Protein AF-A0A1G9SPX2-F1 (afdb_monomer_lite)

Structure (mmCIF, N/CA/C/O backbone):
data_AF-A0A1G9SPX2-F1
#
_entry.id   AF-A0A1G9SPX2-F1
#
loop_
_atom_site.group_PDB
_atom_site.id
_atom_site.type_symbol
_atom_site.label_atom_id
_atom_site.label_alt_id
_atom_site.label_comp_id
_atom_site.label_asym_id
_atom_site.label_entity_id
_atom_site.label_seq_id
_atom_site.pdbx_PDB_ins_code
_atom_site.Cartn_x
_atom_site.Cartn_y
_atom_site.Cartn_z
_atom_site.occupancy
_atom_site.B_iso_or_equiv
_atom_site.auth_seq_id
_atom_site.auth_comp_id
_atom_site.auth_asym_id
_atom_site.auth_atom_id
_atom_site.pdbx_PDB_model_num
ATOM 1 N N . MET A 1 1 ? -1.548 -7.521 10.759 1.00 73.44 1 MET A N 1
ATOM 2 C CA . MET A 1 1 ? -1.460 -6.330 11.628 1.00 73.44 1 MET A CA 1
ATOM 3 C C . MET A 1 1 ? -0.871 -5.129 10.919 1.00 73.44 1 MET A C 1
ATOM 5 O O . MET A 1 1 ? -1.599 -4.165 10.790 1.00 73.44 1 MET A O 1
ATOM 9 N N . PHE A 1 2 ? 0.376 -5.150 10.427 1.00 79.06 2 PHE A N 1
ATOM 10 C CA . PHE A 1 2 ? 0.943 -3.968 9.750 1.00 79.06 2 PHE A CA 1
ATOM 11 C C . PHE A 1 2 ? 0.106 -3.503 8.541 1.00 79.06 2 PHE A C 1
ATOM 13 O O . PHE A 1 2 ? -0.275 -2.341 8.470 1.00 79.06 2 PHE A O 1
ATOM 20 N N . LEU A 1 3 ? -0.283 -4.442 7.667 1.00 82.69 3 LEU A N 1
ATOM 21 C CA . LEU A 1 3 ? -1.194 -4.196 6.539 1.00 82.69 3 LEU A CA 1
ATOM 22 C C . LEU A 1 3 ? -2.536 -3.585 6.984 1.00 82.69 3 LEU A C 1
ATOM 24 O O . LEU A 1 3 ? -3.044 -2.669 6.348 1.00 82.69 3 LEU A O 1
ATOM 28 N N . ASP A 1 4 ? -3.080 -4.089 8.093 1.00 83.25 4 ASP A N 1
ATOM 29 C CA . ASP A 1 4 ? -4.358 -3.652 8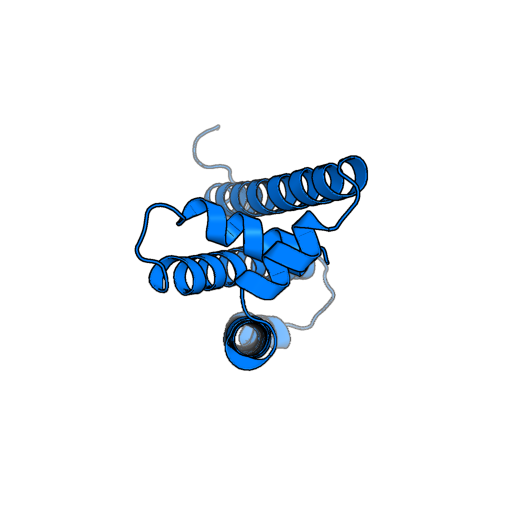.662 1.00 83.25 4 ASP A CA 1
ATOM 30 C C . ASP A 1 4 ? -4.246 -2.211 9.200 1.00 83.25 4 ASP A C 1
ATOM 32 O O . ASP A 1 4 ? -5.149 -1.402 9.024 1.00 83.25 4 ASP A O 1
ATOM 36 N N . CYS A 1 5 ? -3.097 -1.858 9.789 1.00 84.12 5 CYS A N 1
ATOM 37 C CA . CYS A 1 5 ? -2.800 -0.500 10.257 1.00 84.12 5 CYS A CA 1
ATOM 38 C C . CYS A 1 5 ? -2.634 0.477 9.092 1.00 84.12 5 CYS A C 1
ATOM 40 O O . CYS A 1 5 ? -3.138 1.595 9.152 1.00 84.12 5 CYS A O 1
ATOM 42 N N . MET A 1 6 ? -1.952 0.051 8.024 1.00 85.69 6 MET A N 1
ATOM 43 C CA . MET A 1 6 ? -1.848 0.838 6.798 1.00 85.69 6 MET A CA 1
ATOM 44 C C . MET A 1 6 ? -3.223 1.096 6.187 1.00 85.69 6 MET A C 1
ATOM 46 O O . MET A 1 6 ? -3.511 2.230 5.826 1.00 85.69 6 MET A O 1
ATOM 50 N N . TYR A 1 7 ? -4.091 0.082 6.133 1.00 85.50 7 TYR A N 1
ATOM 51 C CA . TYR A 1 7 ? -5.461 0.253 5.655 1.00 85.50 7 TYR A CA 1
ATOM 52 C C . TYR A 1 7 ? -6.248 1.265 6.501 1.00 85.50 7 TYR A C 1
ATOM 54 O O . TYR A 1 7 ? -6.895 2.142 5.932 1.00 85.50 7 TYR A O 1
ATOM 62 N N . ILE A 1 8 ? -6.142 1.207 7.837 1.00 85.75 8 ILE A N 1
ATOM 63 C CA . ILE A 1 8 ? -6.781 2.182 8.738 1.00 85.75 8 ILE A CA 1
ATOM 64 C C . ILE A 1 8 ? -6.269 3.599 8.470 1.00 85.75 8 ILE A C 1
ATOM 66 O O . ILE A 1 8 ? -7.078 4.503 8.299 1.00 85.75 8 ILE A O 1
ATOM 70 N N . ILE A 1 9 ? -4.951 3.795 8.370 1.00 85.81 9 ILE A N 1
ATOM 71 C CA . ILE A 1 9 ? -4.372 5.119 8.093 1.00 85.81 9 ILE A CA 1
ATOM 72 C C . ILE A 1 9 ? -4.818 5.633 6.723 1.00 85.81 9 ILE A C 1
ATOM 74 O O . ILE A 1 9 ? -5.226 6.787 6.602 1.00 85.81 9 ILE A O 1
ATOM 78 N N . CYS A 1 10 ? -4.806 4.778 5.697 1.00 84.31 10 CYS A N 1
ATOM 79 C CA . CYS A 1 10 ? -5.305 5.131 4.372 1.00 84.31 10 CYS A CA 1
ATOM 80 C C . CYS A 1 10 ? -6.793 5.513 4.401 1.00 84.31 10 CYS A C 1
ATOM 82 O O . CYS A 1 10 ? -7.190 6.437 3.700 1.00 84.31 10 CYS A O 1
ATOM 84 N N . CYS A 1 11 ? -7.612 4.846 5.215 1.00 85.06 11 CYS A N 1
ATOM 85 C CA . CYS A 1 11 ? -9.019 5.200 5.412 1.00 85.06 11 CYS A CA 1
ATOM 86 C C . CYS A 1 11 ? -9.189 6.521 6.181 1.00 85.06 11 CYS A C 1
ATOM 88 O O . CYS A 1 11 ? -10.045 7.328 5.815 1.00 85.06 11 CYS A O 1
ATOM 90 N N . ASP A 1 12 ? -8.358 6.777 7.197 1.00 83.38 12 ASP A N 1
ATOM 91 C CA . ASP A 1 12 ? -8.398 8.000 8.009 1.00 83.38 12 ASP A CA 1
ATOM 92 C C . ASP A 1 12 ? -8.161 9.265 7.160 1.00 83.38 12 ASP A C 1
ATOM 94 O O . ASP A 1 12 ? -8.803 10.290 7.400 1.00 83.38 12 ASP A O 1
ATOM 98 N N . PHE A 1 13 ? -7.344 9.189 6.098 1.00 78.25 13 PHE A N 1
ATOM 99 C CA . PHE A 1 13 ? -7.178 10.282 5.123 1.00 78.25 13 PHE A CA 1
ATOM 100 C C . PHE A 1 13 ? -8.490 10.712 4.447 1.00 78.25 13 PHE A C 1
ATOM 102 O O . PHE A 1 13 ? -8.656 11.884 4.104 1.00 78.25 13 PHE A O 1
ATOM 109 N N . TYR A 1 14 ? -9.430 9.784 4.260 1.00 78.69 14 TYR A N 1
ATOM 110 C CA . TYR A 1 14 ? -10.700 10.026 3.570 1.00 78.69 14 TYR A CA 1
ATOM 111 C C . TYR A 1 14 ? -11.901 10.068 4.517 1.00 78.69 14 TYR A C 1
ATOM 113 O O . TYR A 1 14 ? -13.034 10.177 4.053 1.00 78.69 14 TYR A O 1
ATOM 121 N N . ARG A 1 15 ? -11.678 10.047 5.835 1.00 70.06 15 ARG A N 1
ATOM 122 C CA . ARG A 1 15 ? -12.721 9.935 6.870 1.00 70.06 15 ARG A CA 1
ATOM 123 C C . ARG A 1 15 ? -13.760 11.062 6.880 1.00 70.06 15 ARG A C 1
ATOM 125 O O . ARG A 1 15 ? -14.817 10.909 7.477 1.00 70.06 15 ARG A O 1
ATOM 132 N N . LYS A 1 16 ? -13.482 12.188 6.213 1.00 69.25 16 LYS A N 1
ATOM 133 C CA . LYS A 1 16 ? -14.443 13.292 6.022 1.00 69.25 16 LYS A CA 1
ATOM 134 C C . LYS A 1 16 ? -15.449 13.051 4.880 1.00 69.25 16 LYS A C 1
ATOM 136 O O . LYS A 1 16 ? -16.306 13.899 4.661 1.00 69.25 16 LYS A O 1
ATOM 141 N N . ARG A 1 17 ? -15.324 11.953 4.125 1.00 61.44 17 ARG A N 1
ATOM 142 C CA . ARG A 1 17 ? -16.237 11.559 3.036 1.00 61.44 17 ARG A CA 1
ATOM 143 C C . ARG A 1 17 ? -17.289 10.565 3.539 1.00 61.44 17 ARG A C 1
ATOM 145 O O . ARG A 1 17 ? -17.160 10.029 4.634 1.00 61.44 17 ARG A O 1
ATOM 152 N N . GLU A 1 18 ? -18.319 10.327 2.729 1.00 68.12 18 GLU A N 1
ATOM 153 C CA . GLU A 1 18 ? -19.407 9.380 3.016 1.00 68.12 18 GLU A CA 1
ATOM 154 C C . GLU A 1 18 ? -18.912 8.003 3.521 1.00 68.12 18 GLU A C 1
ATOM 156 O O . GLU A 1 18 ? -17.849 7.534 3.090 1.00 68.12 18 GLU A O 1
ATOM 161 N N . PRO A 1 19 ? -19.684 7.340 4.409 1.00 63.56 19 PRO A N 1
ATOM 162 C CA . PRO A 1 19 ? -19.257 6.171 5.190 1.00 63.56 19 PRO A CA 1
ATOM 163 C C . PRO A 1 19 ? -18.808 4.950 4.370 1.00 63.56 19 PRO A C 1
ATOM 165 O O . PRO A 1 19 ? -18.037 4.132 4.868 1.00 63.56 19 PRO A O 1
ATOM 168 N N . ASP A 1 20 ? -19.221 4.827 3.111 1.00 66.00 20 ASP A N 1
ATOM 169 C CA . ASP A 1 20 ? -18.779 3.725 2.246 1.00 66.00 20 ASP A CA 1
ATOM 170 C C . ASP A 1 20 ? -17.682 4.152 1.262 1.00 66.00 20 ASP A C 1
ATOM 172 O O . ASP A 1 20 ? -16.784 3.372 0.927 1.00 66.00 20 ASP A O 1
ATOM 176 N N . MET A 1 21 ? -17.669 5.429 0.867 1.00 73.38 21 MET A N 1
ATOM 177 C CA . MET A 1 21 ? -16.667 5.962 -0.055 1.00 73.38 21 MET A CA 1
ATOM 178 C C . MET A 1 21 ? -15.267 6.018 0.559 1.00 73.38 21 MET A C 1
ATOM 180 O O . MET A 1 21 ? -14.278 5.849 -0.163 1.00 73.38 21 MET A O 1
ATOM 184 N N . PHE A 1 22 ? -15.142 6.225 1.875 1.00 81.06 22 PHE A N 1
ATOM 185 C CA . PHE A 1 22 ? -13.822 6.282 2.511 1.00 81.06 22 PHE A CA 1
ATOM 186 C C . PHE A 1 22 ? -13.124 4.911 2.528 1.00 81.06 22 PHE A C 1
ATOM 188 O O . PHE A 1 22 ? -11.913 4.854 2.321 1.00 81.06 22 PHE A O 1
ATOM 195 N N . LYS A 1 23 ? -13.870 3.806 2.697 1.00 82.31 23 LYS A N 1
ATOM 196 C CA . LYS A 1 23 ? -13.325 2.433 2.733 1.00 82.31 23 LYS A CA 1
ATOM 197 C C . LYS A 1 23 ? -12.728 2.034 1.385 1.00 82.31 23 LYS A C 1
ATOM 199 O O . LYS A 1 23 ? -11.649 1.441 1.331 1.00 82.31 23 LYS A O 1
ATOM 204 N N . ILE A 1 24 ? -13.423 2.392 0.303 1.00 83.12 24 ILE A N 1
ATOM 205 C CA . ILE A 1 24 ? -12.974 2.169 -1.077 1.00 83.12 24 ILE A CA 1
ATOM 206 C C . ILE A 1 24 ? -11.773 3.069 -1.381 1.00 83.12 24 ILE A C 1
ATOM 208 O O . ILE A 1 24 ? -10.755 2.591 -1.874 1.00 83.12 24 ILE A O 1
ATOM 212 N N . SER A 1 25 ? -11.848 4.355 -1.023 1.00 83.62 25 SER A N 1
ATOM 213 C CA . SER A 1 25 ? -10.752 5.310 -1.247 1.00 83.62 25 SER A CA 1
ATOM 214 C C . SER A 1 25 ? -9.476 4.908 -0.495 1.00 83.62 25 SER A C 1
ATOM 216 O O . SER A 1 25 ? -8.384 4.959 -1.057 1.00 83.62 25 SER A O 1
ATOM 218 N N . GLY A 1 26 ? -9.606 4.433 0.748 1.00 84.44 26 GLY A N 1
ATOM 219 C CA . GLY A 1 26 ? -8.492 3.913 1.538 1.00 84.44 26 GLY A CA 1
ATOM 220 C C . GLY A 1 26 ? -7.885 2.640 0.943 1.00 84.44 26 GLY A C 1
ATOM 221 O O . GLY A 1 26 ? -6.663 2.497 0.923 1.00 84.44 26 GLY A O 1
ATOM 222 N N . LEU A 1 27 ? -8.710 1.744 0.389 1.00 87.12 27 LEU A N 1
ATOM 223 C CA . LEU A 1 27 ? -8.231 0.553 -0.320 1.00 87.12 27 LEU A CA 1
ATOM 224 C C . LEU A 1 27 ? -7.446 0.930 -1.583 1.00 87.12 27 LEU A C 1
ATOM 226 O O . LEU A 1 27 ? -6.371 0.385 -1.819 1.00 87.12 27 LEU A O 1
ATOM 230 N N . ILE A 1 28 ? -7.956 1.879 -2.371 1.00 86.38 28 ILE A N 1
ATOM 231 C CA . ILE A 1 28 ? -7.276 2.376 -3.572 1.00 86.38 28 ILE A CA 1
ATOM 232 C C . ILE A 1 28 ? -5.918 2.970 -3.195 1.00 86.38 28 ILE A C 1
ATOM 234 O O . ILE A 1 28 ? -4.908 2.605 -3.793 1.00 86.38 28 ILE A O 1
ATOM 238 N N . LEU A 1 29 ? -5.870 3.828 -2.172 1.00 87.38 29 LEU A N 1
ATOM 239 C CA . LEU A 1 29 ? -4.617 4.421 -1.707 1.00 87.38 29 LEU A CA 1
ATOM 240 C C . LEU A 1 29 ? -3.618 3.349 -1.250 1.00 87.38 29 LEU A C 1
ATOM 242 O O . LEU A 1 29 ? -2.439 3.426 -1.589 1.00 87.38 29 LEU A O 1
ATOM 246 N N . LEU A 1 30 ? -4.086 2.317 -0.544 1.00 89.38 30 LEU A N 1
ATOM 247 C CA . LEU A 1 30 ? -3.255 1.193 -0.124 1.00 89.38 30 LEU A CA 1
ATOM 248 C C . LEU A 1 30 ? -2.651 0.449 -1.325 1.00 89.38 30 LEU A C 1
ATOM 250 O O . LEU A 1 30 ? -1.448 0.189 -1.347 1.00 89.38 30 LEU A O 1
ATOM 254 N N . ILE A 1 31 ? -3.470 0.136 -2.334 1.00 88.81 31 ILE A N 1
ATOM 255 C CA . ILE A 1 31 ? -3.028 -0.532 -3.566 1.00 88.81 31 ILE A CA 1
ATOM 256 C C . ILE A 1 31 ? -1.989 0.328 -4.298 1.00 88.81 31 ILE A C 1
ATOM 258 O O . ILE A 1 31 ? -0.961 -0.190 -4.733 1.00 88.81 31 ILE A O 1
ATOM 262 N N . VAL A 1 32 ? -2.223 1.640 -4.399 1.00 85.94 32 VAL A N 1
ATOM 263 C CA . VAL A 1 32 ? -1.286 2.582 -5.028 1.00 85.94 32 VAL A CA 1
ATOM 264 C C . VAL A 1 32 ? 0.050 2.598 -4.287 1.00 85.94 32 VAL A C 1
ATOM 266 O O . VAL A 1 32 ? 1.093 2.472 -4.921 1.00 85.94 32 VAL A O 1
ATOM 269 N N . VAL A 1 33 ? 0.043 2.675 -2.953 1.00 87.31 33 VAL A N 1
ATOM 270 C CA . VAL A 1 33 ? 1.272 2.639 -2.143 1.00 87.31 33 VAL A CA 1
ATOM 271 C C . VAL A 1 33 ? 2.050 1.342 -2.381 1.00 87.31 33 VAL A C 1
ATOM 273 O O . VAL A 1 33 ? 3.261 1.388 -2.606 1.00 87.31 33 VAL A O 1
ATOM 276 N N . PHE A 1 34 ? 1.380 0.186 -2.401 1.00 86.69 34 PHE A N 1
ATOM 277 C CA . PHE A 1 34 ? 2.034 -1.086 -2.729 1.00 86.69 34 PHE A CA 1
ATOM 278 C C . PHE A 1 34 ? 2.637 -1.083 -4.130 1.00 86.69 34 PHE A C 1
ATOM 280 O O . PHE A 1 34 ? 3.746 -1.581 -4.325 1.00 86.69 34 PHE A O 1
ATOM 287 N N . MET A 1 35 ? 1.940 -0.482 -5.090 1.00 83.50 35 MET A N 1
ATOM 288 C CA . MET A 1 35 ? 2.421 -0.396 -6.459 1.00 83.50 35 MET A CA 1
ATOM 289 C C . MET A 1 35 ? 3.662 0.456 -6.626 1.00 83.50 35 MET A C 1
ATOM 291 O O . MET A 1 35 ? 4.588 0.041 -7.320 1.00 83.50 35 MET A O 1
ATOM 295 N N . LEU A 1 36 ? 3.713 1.607 -5.959 1.00 82.19 36 LEU A N 1
ATOM 296 C CA . LEU A 1 36 ? 4.895 2.463 -5.971 1.00 82.19 36 LEU A CA 1
ATOM 297 C C . LEU A 1 36 ? 6.126 1.701 -5.463 1.00 82.19 36 LEU A C 1
ATOM 299 O O . LEU A 1 36 ? 7.183 1.735 -6.091 1.00 82.19 36 LEU A O 1
ATOM 303 N N . ASN A 1 37 ? 5.966 0.930 -4.385 1.00 84.00 37 ASN A N 1
ATOM 304 C CA . ASN A 1 37 ? 7.045 0.097 -3.856 1.00 84.00 37 ASN A CA 1
ATOM 305 C C . ASN A 1 37 ? 7.417 -1.049 -4.800 1.00 84.00 37 ASN A C 1
ATOM 307 O O . ASN A 1 37 ? 8.599 -1.314 -5.001 1.00 84.00 37 ASN A O 1
ATOM 311 N N . PHE A 1 38 ? 6.436 -1.725 -5.400 1.00 81.81 38 PHE A N 1
ATOM 312 C CA . PHE A 1 38 ? 6.699 -2.809 -6.345 1.00 81.81 38 PHE A CA 1
ATOM 313 C C . PHE A 1 38 ? 7.475 -2.311 -7.572 1.00 81.81 38 PHE A C 1
ATOM 315 O O . PHE A 1 38 ? 8.466 -2.922 -7.976 1.00 81.81 38 PHE A O 1
ATOM 322 N N . MET A 1 39 ? 7.076 -1.163 -8.128 1.00 75.62 39 MET A N 1
ATOM 323 C CA . MET A 1 39 ? 7.782 -0.517 -9.235 1.00 75.62 39 MET A CA 1
ATOM 324 C C . MET A 1 39 ? 9.222 -0.153 -8.855 1.00 75.62 39 MET A C 1
ATOM 326 O O . MET A 1 39 ? 10.134 -0.418 -9.645 1.00 75.62 39 MET A O 1
ATOM 330 N N . LEU A 1 40 ? 9.430 0.382 -7.646 1.00 76.94 40 LEU A N 1
ATOM 331 C CA . LEU A 1 40 ? 10.750 0.718 -7.110 1.00 76.94 40 LEU A CA 1
ATOM 332 C C . LEU A 1 40 ? 11.644 -0.523 -6.962 1.00 76.94 40 LEU A C 1
ATOM 334 O O . LEU A 1 40 ? 12.781 -0.519 -7.429 1.00 76.94 40 LEU A O 1
ATOM 338 N N . VAL A 1 41 ? 11.130 -1.607 -6.374 1.00 77.00 41 VAL A N 1
ATOM 339 C CA . VAL A 1 41 ? 11.863 -2.877 -6.215 1.00 77.00 41 VAL A CA 1
ATOM 340 C C . VAL A 1 41 ? 12.219 -3.471 -7.574 1.00 77.00 41 VAL A C 1
ATOM 342 O O . VAL A 1 41 ? 13.361 -3.858 -7.801 1.00 77.00 41 VAL A O 1
ATOM 345 N N . SER A 1 42 ? 11.264 -3.490 -8.503 1.00 71.69 42 SER A N 1
ATOM 346 C CA . SER A 1 42 ? 11.487 -3.977 -9.863 1.00 71.69 42 SER A CA 1
ATOM 347 C C . SER A 1 42 ? 12.549 -3.149 -10.607 1.00 71.69 42 SER A C 1
ATOM 349 O O . SER A 1 42 ? 13.300 -3.686 -11.418 1.00 71.69 42 SER A O 1
ATOM 351 N N . PHE A 1 43 ? 12.663 -1.852 -10.306 1.00 68.62 43 PHE A N 1
ATOM 352 C CA . PHE A 1 43 ? 13.703 -0.986 -10.862 1.00 68.62 43 PHE A CA 1
ATOM 353 C C . PHE A 1 43 ? 15.077 -1.256 -10.240 1.00 68.62 43 PHE A C 1
ATOM 355 O O . PHE A 1 43 ? 16.041 -1.466 -10.972 1.00 68.62 43 PHE A O 1
ATOM 362 N N . LEU A 1 44 ? 15.175 -1.314 -8.909 1.00 71.19 44 LEU A N 1
ATOM 363 C CA . LEU A 1 44 ? 16.431 -1.636 -8.220 1.00 71.19 44 LEU A CA 1
ATOM 364 C C . LEU A 1 44 ? 16.959 -3.018 -8.626 1.00 71.19 44 LEU A C 1
ATOM 366 O O . LEU A 1 44 ? 18.153 -3.171 -8.875 1.00 71.19 44 LEU A O 1
ATOM 370 N N . GLY A 1 45 ? 16.062 -3.996 -8.777 1.00 65.94 45 GLY A N 1
ATOM 371 C CA . GLY A 1 45 ? 16.399 -5.331 -9.268 1.00 65.94 45 GLY A CA 1
ATOM 372 C C . GLY A 1 45 ? 16.992 -5.320 -10.677 1.00 65.94 45 GLY A C 1
ATOM 373 O O . GLY A 1 45 ? 17.878 -6.115 -10.958 1.00 65.94 45 GLY A O 1
ATOM 374 N N . SER A 1 46 ? 16.593 -4.374 -11.535 1.00 61.91 46 SER A N 1
ATOM 375 C CA . SER A 1 46 ? 17.169 -4.246 -12.879 1.00 61.91 46 SER A CA 1
ATOM 376 C C . SER A 1 46 ? 18.585 -3.664 -12.932 1.00 61.91 46 SER A C 1
ATOM 378 O O . SER A 1 46 ? 19.266 -3.816 -13.943 1.00 61.91 46 SER A O 1
ATOM 380 N N . GLY A 1 47 ? 19.041 -3.009 -11.858 1.00 58.41 47 GLY A N 1
ATOM 381 C CA . GLY A 1 47 ? 20.431 -2.561 -11.725 1.00 58.41 47 GLY A CA 1
ATOM 382 C C . GLY A 1 47 ? 21.396 -3.704 -11.393 1.00 58.41 47 GLY A C 1
ATOM 383 O O . GLY A 1 47 ? 22.589 -3.619 -11.684 1.00 58.41 47 GLY A O 1
ATOM 384 N N . PHE A 1 48 ? 20.885 -4.800 -10.832 1.00 58.06 48 PHE A N 1
ATOM 385 C CA . PHE A 1 48 ? 21.634 -6.038 -10.687 1.00 58.06 48 PHE A CA 1
ATOM 386 C C . PHE A 1 48 ? 21.547 -6.798 -12.015 1.00 58.06 48 PHE A C 1
ATOM 388 O O . PHE A 1 48 ? 20.455 -7.043 -12.515 1.00 58.06 48 PHE A O 1
ATOM 395 N N . LYS A 1 49 ? 22.694 -7.164 -12.607 1.00 55.09 49 LYS A N 1
ATOM 396 C CA . LYS A 1 49 ? 22.824 -7.940 -13.863 1.00 55.09 49 LYS A CA 1
ATOM 397 C C . LYS A 1 49 ? 22.286 -9.383 -13.738 1.00 55.09 49 LYS A C 1
ATOM 399 O O . LYS A 1 49 ? 22.993 -10.333 -14.049 1.00 55.09 49 LYS A O 1
ATOM 404 N N . TRP A 1 50 ? 21.095 -9.568 -13.185 1.00 53.75 50 TRP A N 1
ATOM 405 C CA . TRP A 1 50 ? 20.583 -10.862 -12.740 1.00 53.75 5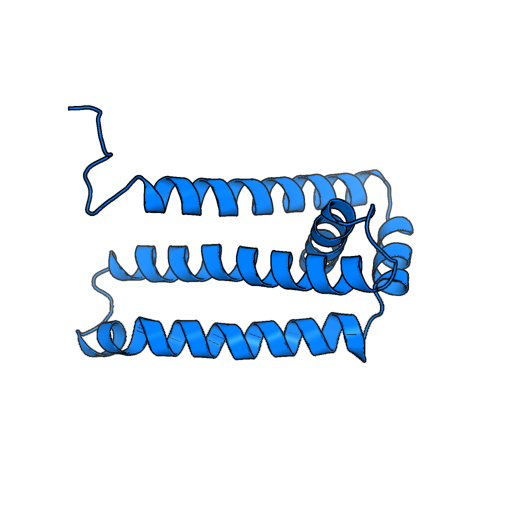0 TRP A CA 1
ATOM 406 C C . TRP A 1 50 ? 19.585 -11.510 -13.689 1.00 53.75 50 TRP A C 1
ATOM 408 O O . TRP A 1 50 ? 19.131 -12.611 -13.405 1.00 53.75 50 TRP A O 1
ATOM 418 N N . THR A 1 51 ? 19.256 -10.896 -14.820 1.00 51.28 51 THR A N 1
ATOM 419 C CA . THR A 1 51 ? 18.251 -11.477 -15.710 1.00 51.28 51 THR A CA 1
ATOM 420 C C . THR A 1 51 ? 18.516 -11.107 -17.154 1.00 51.28 51 THR A C 1
ATOM 422 O O . THR A 1 51 ? 18.601 -9.923 -17.485 1.00 51.28 51 THR A O 1
ATOM 425 N N . ASP A 1 52 ? 18.621 -12.143 -17.984 1.00 55.19 52 ASP A N 1
ATOM 426 C CA . ASP A 1 52 ? 18.602 -12.079 -19.439 1.00 55.19 52 ASP A CA 1
ATOM 427 C C . ASP A 1 52 ? 17.472 -11.167 -19.948 1.00 55.19 52 ASP A C 1
ATOM 429 O O . ASP A 1 52 ? 16.429 -11.006 -19.304 1.00 55.19 52 ASP A O 1
ATOM 433 N N . ASN A 1 53 ? 17.702 -10.559 -21.115 1.00 57.16 53 ASN A N 1
ATOM 434 C CA . ASN A 1 53 ? 16.875 -9.516 -21.743 1.00 57.16 53 ASN A CA 1
ATOM 435 C C . ASN A 1 53 ? 15.358 -9.807 -21.794 1.00 57.16 53 ASN A C 1
ATOM 437 O O . ASN A 1 53 ? 14.565 -8.868 -21.891 1.00 57.16 53 ASN A O 1
ATOM 441 N N . ASP A 1 54 ? 14.940 -11.068 -21.698 1.00 56.75 54 ASP A N 1
ATOM 442 C CA . ASP A 1 54 ? 13.544 -11.485 -21.836 1.00 56.75 54 ASP A CA 1
ATOM 443 C C . ASP A 1 54 ? 12.658 -11.022 -20.667 1.00 56.75 54 ASP A C 1
ATOM 445 O O . ASP A 1 54 ? 11.544 -10.547 -20.881 1.00 56.75 54 ASP A O 1
ATOM 449 N N . ILE A 1 55 ? 13.145 -11.051 -19.419 1.00 59.72 55 ILE A N 1
ATOM 450 C CA . ILE A 1 55 ? 12.332 -10.661 -18.243 1.00 59.72 55 ILE A CA 1
ATOM 451 C C . ILE A 1 55 ? 12.030 -9.155 -18.242 1.00 59.72 55 ILE A C 1
ATOM 453 O O . ILE A 1 55 ? 10.988 -8.714 -17.745 1.00 59.72 55 ILE A O 1
ATOM 457 N N . TYR A 1 56 ? 12.902 -8.355 -18.858 1.00 62.41 56 TYR A N 1
ATOM 458 C CA . TYR A 1 56 ? 12.716 -6.911 -18.966 1.00 62.41 56 TYR A CA 1
ATOM 459 C C . TYR A 1 56 ? 11.536 -6.549 -19.876 1.00 62.41 56 TYR A C 1
ATOM 461 O O . TYR A 1 56 ? 10.789 -5.617 -19.570 1.00 62.41 56 TYR A O 1
ATOM 469 N N . GLN A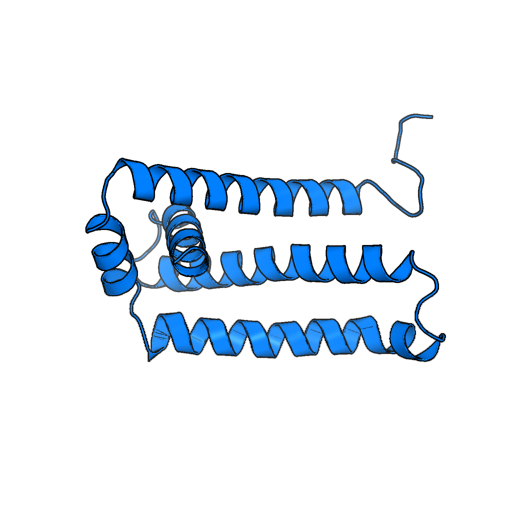 1 57 ? 11.325 -7.314 -20.953 1.00 64.50 57 GLN A N 1
ATOM 470 C CA . GLN A 1 57 ? 10.218 -7.095 -21.889 1.00 64.50 57 GLN A CA 1
ATOM 471 C C . GLN A 1 57 ? 8.854 -7.363 -21.238 1.00 64.50 57 GLN A C 1
ATOM 473 O O . GLN A 1 57 ? 7.889 -6.645 -21.496 1.00 64.50 57 GLN A O 1
ATOM 478 N N . TYR A 1 58 ? 8.776 -8.329 -20.318 1.00 69.50 58 TYR A N 1
ATOM 479 C CA . TYR A 1 58 ?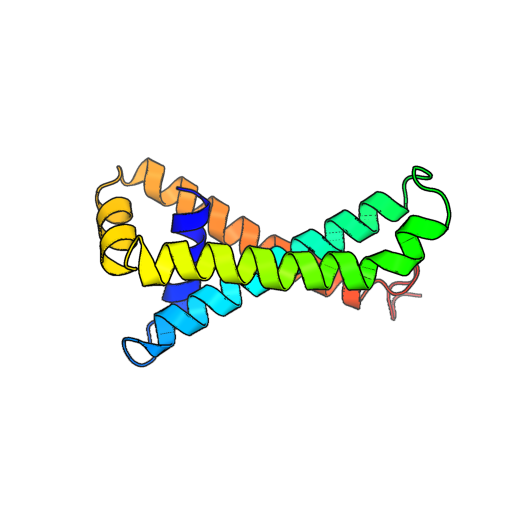 7.530 -8.674 -19.624 1.00 69.50 58 TYR A CA 1
ATOM 480 C C . TYR A 1 58 ? 7.273 -7.869 -18.344 1.00 69.50 58 TYR A C 1
ATOM 482 O O . TYR A 1 58 ? 6.217 -8.019 -17.729 1.00 69.50 58 TYR A O 1
ATOM 490 N N . ARG A 1 59 ? 8.181 -6.975 -17.934 1.00 69.56 59 ARG A N 1
ATOM 491 C CA . ARG A 1 59 ? 8.100 -6.237 -16.660 1.00 69.56 59 ARG A CA 1
ATOM 492 C C . ARG A 1 59 ? 6.792 -5.462 -16.477 1.00 69.56 59 ARG A C 1
ATOM 494 O O . ARG A 1 59 ? 6.217 -5.468 -15.386 1.00 69.56 59 ARG A O 1
ATOM 501 N N . ALA A 1 60 ? 6.306 -4.814 -17.535 1.00 69.00 60 ALA A N 1
ATOM 502 C CA . ALA A 1 60 ? 5.031 -4.100 -17.502 1.00 69.00 60 ALA A CA 1
ATOM 503 C C . ALA A 1 60 ? 3.854 -5.068 -17.286 1.00 69.00 60 ALA A C 1
ATOM 505 O O . ALA A 1 60 ? 3.009 -4.826 -16.427 1.00 69.00 60 ALA A O 1
ATOM 506 N N . HIS A 1 61 ? 3.844 -6.205 -17.988 1.00 77.00 61 HIS A N 1
ATOM 507 C CA . HIS A 1 61 ? 2.810 -7.232 -17.849 1.00 77.00 61 HIS A CA 1
ATOM 508 C C . HIS A 1 61 ? 2.821 -7.891 -16.467 1.00 77.00 61 HIS A C 1
ATOM 510 O O . HIS A 1 61 ? 1.761 -8.063 -15.869 1.00 77.00 61 HIS A O 1
ATOM 516 N N . ILE A 1 62 ? 4.005 -8.184 -15.922 1.00 78.31 62 ILE A N 1
ATOM 517 C CA . ILE A 1 62 ? 4.169 -8.695 -14.554 1.00 78.31 62 ILE A CA 1
ATOM 518 C C . ILE A 1 62 ? 3.633 -7.672 -13.545 1.00 78.31 62 ILE A C 1
ATOM 520 O O . ILE A 1 62 ? 2.882 -8.035 -12.644 1.00 78.31 62 ILE A O 1
ATOM 524 N N . SER A 1 63 ? 3.944 -6.385 -13.724 1.00 76.06 63 SER A N 1
ATOM 525 C CA . SER A 1 63 ? 3.472 -5.321 -12.825 1.00 76.06 63 SER A CA 1
ATOM 526 C C . SER A 1 63 ? 1.949 -5.169 -12.852 1.00 76.06 63 SER A C 1
ATOM 528 O O . SER A 1 63 ? 1.321 -5.067 -11.799 1.00 76.06 63 SER A O 1
ATOM 530 N N . VAL A 1 64 ? 1.337 -5.217 -14.040 1.00 79.56 64 VAL A N 1
ATOM 531 C 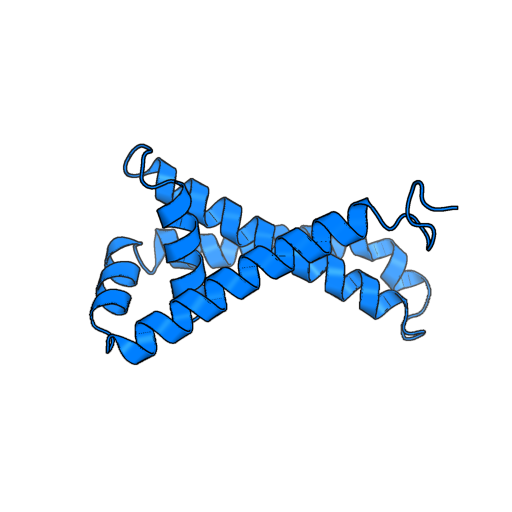CA . VAL A 1 64 ? -0.127 -5.188 -14.197 1.00 79.56 64 VAL A CA 1
ATOM 532 C C . VAL A 1 64 ? -0.769 -6.454 -13.620 1.00 79.56 64 VAL A C 1
ATOM 534 O O . VAL A 1 64 ? -1.782 -6.366 -12.932 1.00 79.56 64 VAL A O 1
ATOM 537 N N . GLY A 1 65 ? -0.169 -7.629 -13.821 1.00 83.56 65 GLY A N 1
ATOM 538 C CA . GLY A 1 65 ? -0.642 -8.878 -13.219 1.00 83.56 65 GLY A CA 1
ATOM 539 C C . GLY A 1 65 ? -0.628 -8.818 -11.690 1.00 83.56 65 GLY A C 1
ATOM 540 O O . GLY A 1 65 ? -1.633 -9.118 -11.042 1.00 83.56 65 GLY A O 1
ATOM 541 N N . CYS A 1 66 ? 0.470 -8.330 -11.108 1.00 83.56 66 CYS A N 1
ATOM 542 C CA . CYS A 1 66 ? 0.565 -8.065 -9.677 1.00 83.56 66 CYS A CA 1
ATOM 543 C C . CYS A 1 66 ? -0.482 -7.040 -9.215 1.00 83.56 66 CYS A C 1
ATOM 545 O O . CYS A 1 66 ? -1.029 -7.206 -8.130 1.00 83.56 66 CYS A O 1
ATOM 547 N N . PHE A 1 67 ? -0.821 -6.029 -10.024 1.00 83.25 67 PHE A N 1
ATOM 548 C CA . PHE A 1 67 ? -1.866 -5.049 -9.692 1.00 83.25 67 PHE A CA 1
ATOM 549 C C . PHE A 1 67 ? -3.212 -5.691 -9.466 1.00 83.25 67 PHE A C 1
ATOM 551 O O . PHE A 1 67 ? -3.827 -5.504 -8.416 1.00 83.25 67 PHE A O 1
ATOM 558 N N . VAL A 1 68 ? -3.647 -6.462 -10.454 1.00 86.81 68 VAL A N 1
ATOM 559 C CA . VAL A 1 68 ? -4.949 -7.109 -10.426 1.00 86.81 68 VAL A CA 1
ATOM 560 C C . VAL A 1 68 ? -4.988 -8.118 -9.283 1.00 86.81 68 VAL A C 1
ATOM 562 O O . VAL A 1 68 ? -5.948 -8.135 -8.516 1.00 86.81 68 VAL A O 1
ATOM 565 N N . LEU A 1 69 ? -3.918 -8.898 -9.105 1.00 87.88 69 LEU A N 1
ATOM 566 C CA . LEU A 1 69 ? -3.840 -9.920 -8.067 1.00 87.88 69 LEU A CA 1
ATOM 567 C C . LEU A 1 69 ? -3.818 -9.318 -6.653 1.00 87.88 69 LEU A C 1
ATOM 569 O O . LEU A 1 69 ? -4.624 -9.717 -5.813 1.00 87.88 69 LEU A O 1
ATOM 573 N N . PHE A 1 70 ? -2.963 -8.326 -6.379 1.00 85.00 70 PHE A N 1
ATOM 574 C CA . PHE A 1 70 ? -2.937 -7.655 -5.074 1.00 85.00 70 PHE A CA 1
ATOM 575 C C . PHE A 1 70 ? -4.227 -6.883 -4.807 1.00 85.00 70 PHE A C 1
ATOM 577 O O . PHE A 1 70 ? -4.766 -6.975 -3.705 1.00 85.00 70 PHE A O 1
ATOM 584 N N . GLY A 1 71 ? -4.755 -6.171 -5.805 1.00 85.81 71 GLY A N 1
ATOM 585 C CA . GLY A 1 71 ? -6.026 -5.463 -5.692 1.00 85.81 71 GLY A CA 1
ATOM 586 C C . GLY A 1 71 ? -7.172 -6.406 -5.331 1.00 85.81 71 GLY A C 1
ATOM 587 O O . GLY A 1 71 ? -7.917 -6.134 -4.392 1.00 85.81 71 GLY A O 1
ATOM 588 N N . PHE A 1 72 ? -7.258 -7.559 -5.998 1.00 88.19 72 PHE A N 1
ATOM 589 C CA . PHE A 1 72 ? -8.277 -8.571 -5.730 1.00 88.19 72 PHE A CA 1
ATOM 590 C C . PHE A 1 72 ? -8.136 -9.205 -4.339 1.00 88.19 72 PHE A C 1
ATOM 592 O O . PHE A 1 72 ? -9.125 -9.329 -3.617 1.00 88.19 72 PHE A O 1
ATOM 599 N N . ILE A 1 73 ? -6.912 -9.549 -3.919 1.00 89.69 73 ILE A N 1
ATOM 600 C CA . ILE A 1 73 ? -6.652 -10.102 -2.579 1.00 89.69 73 ILE A CA 1
ATOM 601 C C . ILE A 1 73 ? -7.039 -9.098 -1.489 1.00 89.69 73 ILE A C 1
ATOM 603 O O . ILE A 1 73 ? -7.714 -9.460 -0.523 1.00 89.69 73 ILE A O 1
ATOM 607 N N . LEU A 1 74 ? -6.627 -7.836 -1.634 1.00 87.06 74 LEU A N 1
ATOM 608 C CA . LEU A 1 74 ? -6.932 -6.786 -0.663 1.00 87.06 74 LEU A CA 1
ATOM 609 C C . LEU A 1 74 ? -8.432 -6.475 -0.636 1.00 87.06 74 LEU A C 1
ATOM 611 O O . LEU A 1 74 ? -8.991 -6.291 0.444 1.00 87.06 74 LEU A O 1
ATOM 615 N N . TYR A 1 75 ? -9.094 -6.489 -1.795 1.00 86.75 75 TYR A N 1
ATOM 616 C CA . TYR A 1 75 ? -10.542 -6.346 -1.892 1.00 86.75 75 TYR A CA 1
ATOM 617 C C . TYR A 1 75 ? -11.270 -7.468 -1.145 1.00 86.75 75 TYR A C 1
ATOM 619 O O . TYR A 1 75 ? -12.076 -7.185 -0.261 1.00 86.75 75 TYR A O 1
ATOM 627 N N . ILE A 1 76 ? -10.947 -8.739 -1.417 1.00 87.50 76 ILE A N 1
ATOM 628 C CA . ILE A 1 76 ? -11.550 -9.871 -0.697 1.00 87.50 76 ILE A CA 1
ATOM 629 C C . ILE A 1 76 ? -11.327 -9.717 0.807 1.00 87.50 76 ILE A C 1
ATOM 631 O O . ILE A 1 76 ? -12.267 -9.855 1.588 1.00 87.50 76 ILE A O 1
ATOM 635 N N . ARG A 1 77 ? -10.101 -9.398 1.223 1.00 85.56 77 ARG A N 1
ATOM 636 C CA . ARG A 1 77 ? -9.761 -9.282 2.639 1.00 85.56 77 ARG A CA 1
ATOM 637 C C . ARG A 1 77 ? -10.560 -8.188 3.348 1.00 85.56 77 ARG A C 1
ATOM 639 O O . ARG A 1 77 ? -11.117 -8.475 4.398 1.00 85.56 77 ARG A O 1
ATOM 646 N N . TYR A 1 78 ? -10.631 -6.977 2.796 1.00 82.69 78 TYR A N 1
ATOM 647 C CA . TYR A 1 78 ? -11.201 -5.817 3.499 1.00 82.69 78 TYR A CA 1
ATOM 648 C C . TYR A 1 78 ? -12.685 -5.540 3.216 1.00 82.69 78 TYR A C 1
ATOM 650 O O . TYR A 1 78 ? -13.317 -4.799 3.966 1.00 82.69 78 TYR A O 1
ATOM 658 N N . PHE A 1 79 ? -13.256 -6.124 2.157 1.00 79.69 79 PHE A N 1
ATOM 659 C CA . PHE A 1 79 ? -14.686 -5.995 1.849 1.00 79.69 79 PHE A CA 1
ATOM 660 C C . PHE A 1 79 ? -15.478 -7.274 2.108 1.00 79.69 79 PHE A C 1
ATOM 662 O O . PHE A 1 79 ? -16.629 -7.189 2.527 1.00 79.69 79 PHE A O 1
ATOM 669 N N . LYS A 1 80 ? -14.894 -8.455 1.869 1.00 78.12 80 LYS A N 1
ATOM 670 C CA . LYS A 1 80 ? -15.617 -9.732 1.980 1.00 78.12 80 LYS A CA 1
ATOM 671 C C . LYS A 1 80 ? -15.342 -10.472 3.289 1.00 78.12 80 LYS A C 1
ATOM 673 O O . LYS A 1 80 ? -16.252 -11.099 3.816 1.00 78.12 80 LYS A O 1
ATOM 678 N N . VAL A 1 81 ? -14.103 -10.441 3.785 1.00 81.19 81 VAL A N 1
ATOM 679 C CA . VAL A 1 81 ? -13.684 -11.242 4.950 1.00 81.19 81 VAL A CA 1
ATOM 680 C C . VAL A 1 81 ? -13.683 -10.433 6.243 1.00 81.19 81 VAL A C 1
ATOM 682 O O . VAL A 1 81 ? -14.183 -10.912 7.251 1.00 81.19 81 VAL A O 1
ATOM 685 N N . THR A 1 82 ? -13.106 -9.232 6.243 1.00 75.44 82 THR A N 1
ATOM 686 C CA . THR A 1 82 ? -12.904 -8.431 7.456 1.00 75.44 82 THR A CA 1
ATOM 687 C C . THR A 1 82 ? -13.350 -7.001 7.193 1.00 75.44 82 THR A C 1
ATOM 689 O O . THR A 1 82 ? -12.707 -6.283 6.431 1.00 75.44 82 THR A O 1
ATOM 692 N N . SER A 1 83 ? -14.456 -6.581 7.808 1.00 78.94 83 SER A N 1
ATOM 693 C CA . SER A 1 83 ? -14.965 -5.213 7.643 1.00 78.94 83 SER A CA 1
ATOM 694 C C . SER A 1 83 ? -14.013 -4.189 8.270 1.00 78.94 83 SER A C 1
ATOM 696 O O . SER A 1 83 ? -13.337 -4.481 9.259 1.00 78.94 83 SER A O 1
ATOM 698 N N . TYR A 1 84 ? -13.985 -2.963 7.738 1.00 78.81 84 TYR A N 1
ATOM 699 C CA . TYR A 1 84 ? -13.221 -1.859 8.336 1.00 78.81 84 TYR A CA 1
ATOM 700 C C . TYR A 1 84 ? -13.489 -1.712 9.841 1.00 78.81 84 TYR A C 1
ATOM 702 O O . TYR A 1 84 ? -12.552 -1.542 10.616 1.00 78.81 84 TYR A O 1
ATOM 710 N N . ASP A 1 85 ? -14.748 -1.829 10.264 1.00 81.94 85 ASP A N 1
ATOM 711 C CA . ASP A 1 85 ? -15.148 -1.658 11.661 1.00 81.94 85 ASP A CA 1
ATOM 712 C C . ASP A 1 85 ? -14.542 -2.741 12.562 1.00 81.94 85 ASP A C 1
ATOM 714 O O . ASP A 1 85 ? -14.094 -2.463 13.675 1.00 81.94 85 ASP A O 1
ATOM 718 N N . GLU A 1 86 ? -14.436 -3.970 12.060 1.00 84.62 86 GLU A N 1
ATOM 719 C CA . GLU A 1 86 ? -13.781 -5.072 12.759 1.00 84.62 86 GLU A CA 1
ATOM 720 C C . GLU A 1 86 ? -12.262 -4.871 12.857 1.00 84.62 86 GLU A C 1
ATOM 722 O O . GLU A 1 86 ? -11.677 -5.032 13.933 1.00 84.62 86 GLU A O 1
ATOM 727 N N . VAL A 1 87 ? -11.627 -4.455 11.757 1.00 85.44 87 VAL A N 1
ATOM 728 C CA . VAL A 1 87 ? -10.192 -4.126 11.710 1.00 85.44 87 VAL A CA 1
ATOM 729 C C . VAL A 1 87 ? -9.882 -2.986 12.686 1.00 85.44 87 VAL A C 1
ATOM 731 O O . VAL A 1 87 ? -8.949 -3.087 13.488 1.00 85.44 87 VAL A O 1
ATOM 734 N N . ASN A 1 88 ? -10.706 -1.940 12.679 1.00 85.69 88 ASN A N 1
ATOM 735 C CA . ASN A 1 88 ? -10.585 -0.782 13.548 1.00 85.69 88 ASN A CA 1
ATOM 736 C C . ASN A 1 88 ? -10.768 -1.163 15.025 1.00 85.69 88 ASN A C 1
ATOM 738 O O . ASN A 1 88 ? -9.921 -0.856 15.863 1.00 85.69 88 ASN A O 1
ATOM 742 N N . ASN A 1 89 ? -11.811 -1.927 15.353 1.00 86.50 89 ASN A N 1
ATOM 743 C CA . ASN A 1 89 ? -12.044 -2.403 16.717 1.00 86.50 89 ASN A CA 1
ATOM 744 C C . ASN A 1 89 ? -10.895 -3.280 17.225 1.00 86.50 89 ASN A C 1
ATOM 746 O O . ASN A 1 89 ? -10.445 -3.124 18.362 1.00 86.50 89 ASN A O 1
ATOM 750 N N . LYS A 1 90 ? -10.375 -4.183 16.387 1.00 86.12 90 LYS A N 1
ATOM 751 C CA . LYS A 1 90 ? -9.213 -5.011 16.731 1.00 86.12 90 LYS A CA 1
ATOM 752 C C . LYS A 1 90 ? -7.968 -4.161 16.980 1.00 86.12 90 LYS A C 1
ATOM 754 O O . LYS A 1 90 ? -7.191 -4.473 17.879 1.00 86.12 90 LYS A O 1
ATOM 759 N N . P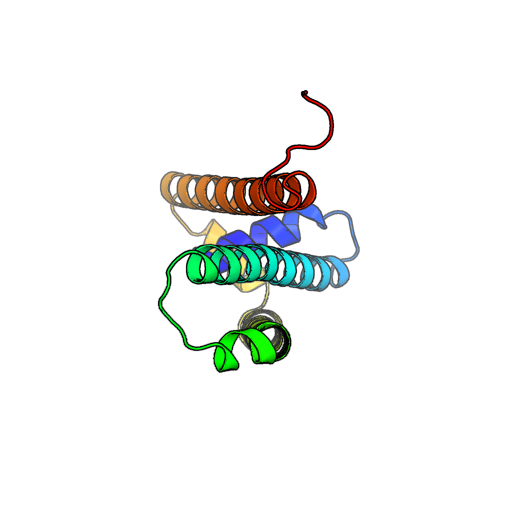HE A 1 91 ? -7.797 -3.082 16.224 1.00 86.19 91 PHE A N 1
ATOM 760 C CA . PHE A 1 91 ? -6.686 -2.154 16.382 1.00 86.19 91 PHE A CA 1
ATOM 761 C C . PHE A 1 91 ? -6.780 -1.319 17.667 1.00 86.19 91 PHE A C 1
ATOM 763 O O . PHE A 1 91 ? -5.787 -1.161 18.379 1.00 86.19 91 PHE A O 1
ATOM 770 N N . TYR A 1 92 ? -7.973 -0.837 18.023 1.00 84.19 92 TYR A N 1
ATOM 771 C CA . TYR A 1 92 ? -8.185 -0.064 19.250 1.00 84.19 92 TYR A CA 1
ATOM 772 C C . TYR A 1 92 ? -8.132 -0.904 20.533 1.00 84.19 92 TYR A C 1
ATOM 774 O O . TYR A 1 92 ? -7.843 -0.347 21.590 1.00 84.19 92 TYR A O 1
ATOM 782 N N . LYS A 1 93 ? -8.319 -2.229 20.444 1.00 87.38 93 LYS A N 1
ATOM 783 C CA . LYS A 1 93 ? -8.108 -3.175 21.558 1.00 87.38 93 LYS A CA 1
ATOM 784 C C . LYS A 1 93 ? -6.633 -3.405 21.914 1.00 87.38 93 LYS A C 1
ATOM 786 O O . LYS A 1 93 ? -6.343 -4.042 22.923 1.00 87.38 93 LYS A O 1
ATOM 791 N N . LEU A 1 94 ? -5.694 -2.928 21.098 1.00 85.50 94 LEU A N 1
ATOM 792 C CA . LEU A 1 94 ? -4.266 -3.068 21.373 1.00 85.50 94 LEU A CA 1
ATOM 793 C C . LEU A 1 94 ? -3.799 -2.097 22.452 1.00 85.50 94 LEU A C 1
ATOM 795 O O . LEU A 1 94 ? -4.323 -0.992 22.594 1.00 85.50 94 LEU A O 1
ATOM 799 N N . ASN A 1 95 ? -2.725 -2.483 23.142 1.00 90.19 95 ASN A N 1
ATOM 800 C CA . ASN A 1 95 ? -2.024 -1.589 24.055 1.00 90.19 95 ASN A CA 1
ATOM 801 C C . ASN A 1 95 ? -1.577 -0.310 23.316 1.00 90.19 95 ASN A C 1
ATOM 803 O O . ASN A 1 95 ? -1.065 -0.378 22.193 1.00 90.19 95 ASN A O 1
ATOM 807 N N . SER A 1 96 ? -1.743 0.849 23.956 1.00 86.38 96 SER A N 1
ATOM 808 C CA . SER A 1 96 ? -1.497 2.175 23.378 1.00 86.38 96 SER A CA 1
ATOM 809 C C . SER A 1 96 ? -0.077 2.319 22.822 1.00 86.38 96 SER A C 1
ATOM 811 O O . SER A 1 96 ? 0.101 2.832 21.717 1.00 86.38 96 SER A O 1
ATOM 813 N N . THR A 1 97 ? 0.925 1.785 23.524 1.00 87.31 97 THR A N 1
ATOM 814 C CA . THR A 1 97 ? 2.330 1.801 23.090 1.00 87.31 97 THR A CA 1
ATOM 815 C C . THR A 1 97 ? 2.550 1.004 21.805 1.00 87.31 97 THR A C 1
ATOM 817 O O . THR A 1 97 ? 3.235 1.462 20.892 1.00 87.31 97 THR A O 1
ATOM 820 N N . VAL A 1 98 ? 1.957 -0.189 21.709 1.00 85.19 98 VAL A N 1
ATOM 821 C CA . VAL A 1 98 ? 2.078 -1.064 20.531 1.00 85.19 98 VAL A CA 1
ATOM 822 C C . VAL A 1 98 ? 1.360 -0.432 19.342 1.00 85.19 98 VAL A C 1
ATOM 824 O O . VAL A 1 98 ? 1.916 -0.355 18.248 1.00 85.19 98 VAL A O 1
ATOM 827 N N . ARG A 1 99 ? 0.158 0.099 19.581 1.00 85.25 99 ARG A N 1
ATOM 828 C CA . ARG A 1 99 ? -0.639 0.821 18.589 1.00 85.25 99 ARG A CA 1
ATOM 829 C C . ARG A 1 99 ? 0.131 2.002 17.995 1.00 85.25 99 ARG A C 1
ATOM 831 O O . ARG A 1 99 ? 0.224 2.105 16.776 1.00 85.25 99 ARG A O 1
ATOM 838 N N . ASN A 1 100 ? 0.743 2.840 18.836 1.00 85.69 100 ASN A N 1
ATOM 839 C CA . ASN A 1 100 ? 1.525 3.989 18.373 1.00 85.69 100 ASN A CA 1
ATOM 840 C C . ASN A 1 100 ? 2.722 3.581 17.510 1.00 85.69 100 ASN A C 1
ATOM 842 O O . ASN A 1 100 ? 2.969 4.218 16.491 1.00 85.69 100 ASN A O 1
ATOM 846 N N . ARG A 1 101 ? 3.436 2.503 17.859 1.00 86.94 101 ARG A N 1
ATOM 847 C CA . ARG A 1 101 ? 4.546 2.005 17.027 1.00 86.94 101 ARG A CA 1
ATOM 848 C C . ARG A 1 101 ? 4.071 1.592 15.635 1.00 86.94 101 ARG A C 1
ATOM 850 O O . ARG A 1 101 ? 4.711 1.945 14.650 1.00 86.94 101 ARG A O 1
ATOM 857 N N . TYR A 1 102 ? 2.941 0.888 15.547 1.00 86.00 102 TYR A N 1
ATOM 858 C CA . TYR A 1 102 ? 2.364 0.508 14.257 1.00 86.00 102 TYR A CA 1
ATOM 859 C C . TYR A 1 102 ? 1.876 1.714 13.452 1.00 86.00 102 TYR A C 1
ATOM 861 O O . TYR A 1 102 ? 2.102 1.743 12.245 1.00 86.00 102 TYR A O 1
ATOM 869 N N . LEU A 1 103 ? 1.262 2.712 14.101 1.00 85.88 103 LEU A N 1
ATOM 870 C CA . LEU A 1 103 ? 0.860 3.955 13.434 1.00 85.88 103 LEU A CA 1
ATOM 871 C C . LEU A 1 103 ? 2.065 4.678 12.843 1.00 85.88 103 LEU A C 1
ATOM 873 O O . LEU A 1 103 ? 2.056 4.994 11.659 1.00 85.88 103 LEU A O 1
ATOM 877 N N . ILE A 1 104 ? 3.108 4.898 13.647 1.00 88.19 104 ILE A N 1
ATOM 878 C CA . ILE A 1 104 ? 4.332 5.573 13.204 1.00 88.19 104 ILE A CA 1
ATOM 879 C C . ILE A 1 104 ? 4.966 4.798 12.048 1.00 88.19 104 ILE A C 1
ATOM 881 O O . ILE A 1 104 ? 5.266 5.386 11.016 1.00 88.19 104 ILE A O 1
ATOM 885 N N . GLY A 1 105 ? 5.101 3.474 12.174 1.00 87.62 105 GLY A N 1
ATOM 886 C CA . GLY A 1 105 ? 5.668 2.637 11.118 1.00 87.62 105 GLY A CA 1
ATOM 887 C C . GLY A 1 105 ? 4.884 2.712 9.805 1.00 87.62 105 GLY A C 1
ATOM 888 O O . GLY A 1 105 ? 5.482 2.842 8.741 1.00 87.62 105 GLY A O 1
ATOM 889 N N . ALA A 1 106 ? 3.552 2.670 9.865 1.00 87.50 106 ALA A N 1
ATOM 890 C CA . ALA A 1 106 ? 2.701 2.761 8.681 1.00 87.50 106 ALA A CA 1
ATOM 891 C C . ALA A 1 106 ? 2.723 4.167 8.051 1.00 87.50 106 ALA A C 1
ATOM 893 O O . ALA A 1 106 ? 2.807 4.279 6.830 1.00 87.50 106 ALA A O 1
ATOM 894 N N . TRP A 1 107 ? 2.735 5.232 8.859 1.00 87.50 107 TRP A N 1
ATOM 895 C CA . TRP A 1 107 ? 2.929 6.605 8.380 1.00 87.50 107 TRP A CA 1
ATOM 896 C C . TRP A 1 107 ? 4.280 6.788 7.692 1.00 87.50 107 TRP A C 1
ATOM 898 O O . TRP A 1 107 ? 4.330 7.261 6.557 1.00 87.50 107 TRP A O 1
ATOM 908 N N . CYS A 1 108 ? 5.367 6.365 8.343 1.00 88.94 108 CYS A N 1
ATOM 909 C CA . CYS A 1 108 ? 6.705 6.399 7.764 1.00 88.94 108 CYS A CA 1
ATOM 910 C C . CYS A 1 108 ? 6.753 5.618 6.451 1.00 88.94 108 CYS A C 1
ATOM 912 O O . CYS A 1 108 ? 7.305 6.119 5.478 1.00 88.94 108 CYS A O 1
ATOM 914 N N . TYR A 1 109 ? 6.137 4.435 6.390 1.00 87.62 109 TYR A N 1
ATOM 915 C CA . TYR A 1 109 ? 6.095 3.637 5.169 1.00 87.62 109 TYR A CA 1
ATOM 916 C C . TYR A 1 109 ? 5.383 4.366 4.028 1.00 87.62 109 TYR A C 1
ATOM 918 O O . TYR A 1 109 ? 5.946 4.480 2.943 1.00 87.62 109 TYR A O 1
ATOM 926 N N . ILE A 1 110 ? 4.186 4.916 4.261 1.00 86.75 110 ILE A N 1
ATOM 927 C CA . ILE A 1 110 ? 3.436 5.659 3.235 1.00 86.75 110 ILE A CA 1
ATOM 928 C C . ILE A 1 110 ? 4.243 6.874 2.758 1.00 86.75 110 ILE A C 1
ATOM 930 O O . ILE A 1 110 ? 4.409 7.060 1.554 1.00 86.75 110 ILE A O 1
ATOM 934 N N . ILE A 1 111 ? 4.802 7.661 3.681 1.00 87.56 111 ILE A N 1
ATOM 935 C CA . ILE A 1 111 ? 5.607 8.845 3.348 1.00 87.56 111 ILE A CA 1
ATOM 936 C C . ILE A 1 111 ? 6.843 8.451 2.532 1.00 87.56 111 ILE A C 1
ATOM 938 O O . ILE A 1 111 ? 7.079 9.031 1.477 1.00 87.56 111 ILE A O 1
ATOM 942 N N . LEU A 1 112 ? 7.601 7.440 2.963 1.00 87.31 112 LEU A N 1
ATOM 943 C CA . LEU A 1 112 ? 8.781 6.954 2.239 1.00 87.31 112 LEU A CA 1
ATOM 944 C C . LEU A 1 112 ? 8.422 6.398 0.855 1.00 87.31 112 LEU A C 1
ATOM 946 O O . LEU A 1 112 ? 9.175 6.587 -0.098 1.00 87.31 112 LEU A O 1
ATOM 950 N N . SER A 1 113 ? 7.258 5.763 0.718 1.00 85.88 113 SER A N 1
ATOM 951 C CA . SER A 1 113 ? 6.756 5.256 -0.566 1.00 85.88 113 SER A CA 1
ATOM 952 C C . SER A 1 113 ? 6.456 6.392 -1.546 1.00 85.88 113 SER A C 1
ATOM 954 O O . SER A 1 113 ? 6.790 6.310 -2.724 1.00 85.88 113 SER A O 1
ATOM 956 N N . ILE A 1 114 ? 5.857 7.482 -1.060 1.00 84.69 114 ILE A N 1
ATOM 957 C CA . ILE A 1 114 ? 5.579 8.666 -1.878 1.00 84.69 114 ILE A CA 1
ATOM 958 C C . ILE A 1 114 ? 6.878 9.412 -2.196 1.00 84.69 114 ILE A C 1
ATOM 960 O O . ILE A 1 114 ? 7.108 9.762 -3.349 1.00 84.69 114 ILE A O 1
ATOM 964 N N . LEU A 1 115 ? 7.754 9.624 -1.209 1.00 85.56 115 LEU A N 1
ATOM 965 C CA . LEU A 1 115 ? 9.041 10.299 -1.406 1.00 85.56 115 LEU A CA 1
ATOM 966 C C . LEU A 1 115 ? 9.941 9.548 -2.387 1.00 85.56 115 LEU A C 1
ATOM 968 O O . LEU A 1 115 ? 10.578 10.178 -3.223 1.00 85.56 115 LEU A O 1
ATOM 972 N N . SER A 1 116 ? 9.975 8.216 -2.323 1.00 81.19 116 SER A N 1
ATOM 973 C CA . SER A 1 116 ? 10.728 7.403 -3.283 1.00 81.19 116 SER A CA 1
ATOM 974 C C . SER A 1 116 ? 10.132 7.472 -4.688 1.00 81.19 116 SER A C 1
ATOM 976 O O . SER A 1 116 ? 10.884 7.590 -5.651 1.00 81.19 116 SER A O 1
ATOM 978 N N . ALA A 1 117 ? 8.803 7.489 -4.822 1.00 78.25 117 ALA A N 1
ATOM 979 C CA . ALA A 1 117 ? 8.141 7.693 -6.108 1.00 78.25 117 ALA A CA 1
ATOM 980 C C . ALA A 1 117 ? 8.399 9.092 -6.696 1.00 78.25 117 ALA A C 1
ATOM 982 O O . ALA A 1 117 ? 8.698 9.216 -7.881 1.00 78.25 117 ALA A O 1
ATOM 983 N N . VAL A 1 118 ? 8.332 10.146 -5.878 1.00 78.50 118 VAL A N 1
ATOM 984 C CA . VAL A 1 118 ? 8.659 11.521 -6.294 1.00 78.50 118 VAL A CA 1
ATOM 985 C C . VAL A 1 118 ? 10.135 11.628 -6.665 1.00 78.50 118 VAL A C 1
ATOM 987 O O . VAL A 1 118 ? 10.459 12.140 -7.732 1.00 78.50 118 VAL A O 1
ATOM 990 N N . GLY A 1 119 ? 11.024 11.090 -5.827 1.00 73.88 119 GLY A N 1
ATOM 991 C CA . GLY A 1 119 ? 12.452 11.006 -6.111 1.00 73.88 119 GLY A CA 1
ATOM 992 C C . GLY A 1 119 ? 12.718 10.296 -7.436 1.00 73.88 119 GLY A C 1
ATOM 993 O O . GLY A 1 119 ? 13.518 10.778 -8.223 1.00 73.88 119 GLY A O 1
ATOM 994 N N . TYR A 1 120 ? 11.984 9.224 -7.737 1.00 69.56 120 TYR A N 1
ATOM 995 C CA . TYR A 1 120 ? 12.062 8.519 -9.015 1.00 69.56 120 TYR A CA 1
ATOM 996 C C . TYR A 1 120 ? 11.596 9.366 -10.208 1.00 69.56 120 TYR A C 1
ATOM 998 O O . TYR A 1 120 ? 12.291 9.410 -11.219 1.00 69.56 120 TYR A O 1
ATOM 1006 N N . ILE A 1 121 ? 10.463 10.069 -10.101 1.00 68.31 121 ILE A N 1
ATOM 1007 C CA . ILE A 1 121 ? 9.970 10.963 -11.167 1.00 68.31 121 ILE A CA 1
ATOM 1008 C C . ILE A 1 121 ? 10.986 12.076 -11.461 1.00 68.31 121 ILE A C 1
ATOM 1010 O O . ILE A 1 121 ? 11.185 12.450 -12.615 1.00 68.31 121 ILE A O 1
ATOM 1014 N N . VAL A 1 122 ? 11.645 12.593 -10.422 1.00 68.12 122 VAL A N 1
ATOM 1015 C CA . VAL A 1 122 ? 12.685 13.625 -10.545 1.00 68.12 122 VAL A CA 1
ATOM 1016 C C . VAL A 1 122 ? 14.007 13.043 -11.074 1.00 68.12 122 VAL A C 1
ATOM 1018 O O . VAL A 1 122 ? 14.764 13.744 -11.747 1.00 68.12 122 VAL A O 1
ATOM 1021 N N . TYR A 1 123 ? 14.282 11.764 -10.811 1.00 63.28 123 TYR A N 1
ATOM 1022 C CA . TYR A 1 123 ? 15.497 11.060 -11.218 1.00 63.28 123 TYR A CA 1
ATOM 1023 C C . TYR A 1 123 ? 15.332 10.412 -12.601 1.00 63.28 123 TYR A C 1
ATOM 1025 O O . TYR A 1 123 ? 15.191 9.196 -12.752 1.00 63.28 123 TYR A O 1
ATOM 1033 N N . HIS A 1 124 ? 15.369 11.227 -13.654 1.00 49.66 124 HIS A N 1
ATOM 1034 C CA . HIS A 1 124 ? 15.289 10.728 -15.023 1.00 49.66 124 HIS A CA 1
ATOM 1035 C C . HIS A 1 124 ? 16.676 10.237 -15.477 1.00 49.66 124 HIS A C 1
ATOM 1037 O O . HIS A 1 124 ? 17.584 11.029 -15.688 1.00 49.66 124 HIS A O 1
ATOM 1043 N N . ARG A 1 125 ? 16.866 8.920 -15.652 1.00 48.56 125 ARG A N 1
ATOM 1044 C CA . ARG A 1 125 ? 18.086 8.333 -16.268 1.00 48.56 125 ARG A CA 1
ATOM 1045 C C . ARG A 1 125 ? 19.439 8.714 -15.612 1.00 48.56 125 ARG A C 1
ATOM 1047 O O . ARG A 1 125 ? 20.460 8.671 -16.288 1.00 48.56 125 ARG A O 1
ATOM 1054 N N . GLY A 1 126 ? 19.483 9.051 -14.321 1.00 50.03 126 GLY A N 1
ATOM 1055 C CA . GLY A 1 126 ? 20.734 9.442 -13.648 1.00 50.03 126 GLY A CA 1
ATOM 1056 C C . GLY A 1 126 ? 21.014 10.947 -13.611 1.00 50.03 126 GLY A C 1
ATOM 1057 O O . GLY A 1 126 ? 21.969 11.361 -12.960 1.00 50.03 126 GLY A O 1
ATOM 1058 N N . THR A 1 127 ? 20.177 11.775 -14.237 1.00 45.22 127 THR A N 1
ATOM 1059 C CA . THR A 1 127 ? 20.265 13.236 -14.175 1.00 45.22 127 THR A CA 1
ATOM 1060 C C . THR A 1 127 ? 19.090 13.789 -13.377 1.00 45.22 127 THR A C 1
ATOM 1062 O O . THR A 1 127 ? 17.927 13.672 -13.760 1.00 45.22 127 THR A O 1
ATOM 1065 N N . VAL A 1 128 ? 19.399 14.386 -12.224 1.00 42.34 128 VAL A N 1
ATOM 1066 C CA . VAL A 1 128 ? 18.446 15.195 -11.459 1.00 42.34 128 VAL A CA 1
ATOM 1067 C C . VAL A 1 128 ? 18.158 16.438 -12.293 1.00 42.34 128 VAL A C 1
ATOM 1069 O O . VAL A 1 128 ? 19.072 17.209 -12.586 1.00 42.34 128 VAL A O 1
ATOM 1072 N N . ASN A 1 129 ? 16.905 16.616 -12.707 1.00 42.06 129 ASN A N 1
ATOM 1073 C CA . ASN A 1 129 ? 16.485 17.803 -13.445 1.00 42.06 129 ASN A CA 1
ATOM 1074 C C . ASN A 1 129 ? 16.847 19.074 -12.653 1.00 42.06 129 ASN A C 1
ATOM 1076 O O . ASN A 1 129 ? 16.286 19.327 -11.588 1.00 42.06 129 ASN A O 1
ATOM 1080 N N . GLY A 1 130 ? 17.760 19.878 -13.203 1.00 38.97 130 GLY A N 1
ATOM 1081 C CA . GLY A 1 130 ? 17.903 21.295 -12.859 1.00 38.97 130 GLY A CA 1
ATOM 1082 C C . GLY A 1 130 ? 18.944 21.683 -11.809 1.00 38.97 130 GLY A C 1
ATOM 1083 O O . GLY A 1 130 ? 18.903 22.824 -11.364 1.00 38.97 130 GLY A O 1
ATOM 1084 N N . TRP A 1 131 ? 19.866 20.802 -11.414 1.00 36.59 131 TRP A N 1
ATOM 1085 C CA . TRP A 1 131 ? 21.053 21.195 -10.633 1.00 36.59 131 TRP A CA 1
ATOM 1086 C C . TRP A 1 131 ? 22.335 20.691 -11.299 1.00 36.59 131 TRP A C 1
ATOM 1088 O O . TRP A 1 131 ? 23.023 19.871 -10.709 1.00 36.59 131 TRP A O 1
ATOM 1098 N N . TRP A 1 132 ? 22.599 21.148 -12.526 1.00 35.75 132 TRP A N 1
ATOM 1099 C CA . TRP A 1 132 ? 23.917 21.411 -13.132 1.00 35.75 132 TRP A CA 1
ATOM 1100 C C . TRP A 1 132 ? 23.706 22.436 -14.248 1.00 35.75 132 TRP A C 1
ATOM 1102 O O . TRP A 1 132 ? 22.767 22.224 -15.051 1.00 35.75 132 TRP A O 1
#

Foldseek 3Di:
DLLLLLLLVLLVVVVVDDPVVSSVRSLVLSLVLVLLVVVVVLVVVVVPPPDDPVVVVCVVVVSVVCSVVVSVVSCCVDPPPADNVRSVVVLVPDDPVVSVVSNVVSVVSSVVSVVSSVVVVQCDPNDRPDDD

pLDDT: mean 76.63, std 13.04, range [35.75, 90.19]

Secondary structure (DSSP, 8-state):
-HHHHHHHHHHHTTTTS-TTHHHHHHHHHHHHHHHHHHHHHHHHHHHSS-S-HHHHHHHHHHHHHHHHHHHHHHHIIIIIIS-HHHHHHHHHTS-HHHHHHHHHHHHHHHHHHHHHHHHHHHEETTEETT--

Radius of gyration: 17.55 Å; chains: 1; bounding box: 43×34×46 Å

Organism: NCBI:txid430522

Sequence (132 aa):
MFLDCMYIICCDFYRKREPDMFKISGLILLIVVFMLNFMLVSFLGSGFKWTDNDIYQYRAHISVGCFVLFGFILYIRYFKVTSYDEVNNKFYKLNSTVRNRYLIGAWCYIILSILSAVGYIVYHRGTVNGWW